Protein AF-0000000083568446 (afdb_homodimer)

Organism: NCBI:txid148449

Secondary structure (DSSP, 8-state):
--HHHHHHHHHHS-TTT-HHHHHHHHHHHHHHHHHHHHSSSS-HHHHHHHHHHHHHHHHHHHHHTT--HHHHHHHHHHHHHTTT--/--HHHHHHHHHHS-TTT-HHHHHHHHHHHHHHHHHHHHSSSS-HHHHHHHHHHHHHHHHHHHHHTT--HHHHHHHHHHHHHTTT--

Foldseek 3Di:
DDPVVLVVVCVPAPAPRDPVSLVVLLVVLVVVVVCVQPPPPDDVVVSVVVVVVVVVVLVVVCVVVVPDPVVSVVVVSVVSSVSSVD/DDPVVLVVVCVPADAPRDPVSLVVLLVVLVVVVVCVQPPPPDDVVVSVVVVVVVVVVLVVVCVVVVNDPVVSVVVVSVVSSVSSVD

Radius of gyration: 16.14 Å; Cα contacts (8 Å, |Δi|>4): 136; chains: 2; bounding box: 40×49×37 Å

Nearest PDB structures (foldseek):
  5n7i-assembly1_A  TM=2.933E-01  e=8.707E+00  Homo sapiens
  7azs-assembly1_L29A  TM=3.459E-01  e=9.720E+00  Thermus thermophilus HB8
  5n7i-assembly1_A  TM=3.023E-01  e=9.120E+00  Homo sapiens

Structure (mmCIF, N/CA/C/O backbone):
data_AF-0000000083568446-model_v1
#
loop_
_entity.id
_entity.type
_entity.pdbx_description
1 polymer 'Uncharacterized protein'
#
loop_
_atom_site.group_PDB
_atom_site.id
_atom_site.type_symbol
_atom_site.label_atom_id
_atom_site.label_alt_id
_atom_site.label_comp_id
_atom_site.label_asym_id
_atom_site.label_entity_id
_atom_site.label_seq_id
_atom_site.pdbx_PDB_ins_code
_atom_site.Cartn_x
_atom_site.Cartn_y
_atom_site.Cartn_z
_atom_site.occupancy
_atom_site.B_iso_or_equiv
_atom_site.auth_seq_id
_atom_site.auth_comp_id
_atom_site.auth_asym_id
_atom_site.auth_atom_id
_atom_site.pdbx_PDB_model_num
ATOM 1 N N . MET A 1 1 ? 19.844 -17.578 11.383 1 25.45 1 MET A N 1
ATOM 2 C CA . MET A 1 1 ? 19.781 -16.312 12.109 1 25.45 1 MET A CA 1
ATOM 3 C C . MET A 1 1 ? 18.438 -16.156 12.828 1 25.45 1 MET A C 1
ATOM 5 O O . MET A 1 1 ? 17.391 -16.484 12.266 1 25.45 1 MET A O 1
ATOM 9 N N . SER A 1 2 ? 18.344 -15.953 14.133 1 24.95 2 SER A N 1
ATOM 10 C CA . SER A 1 2 ? 17.188 -16.219 14.992 1 24.95 2 SER A CA 1
ATOM 11 C C . SER A 1 2 ? 16.109 -15.148 14.836 1 24.95 2 SER A C 1
ATOM 13 O O . SER A 1 2 ? 16.422 -14.008 14.492 1 24.95 2 SER A O 1
ATOM 15 N N . ALA A 1 3 ? 14.836 -15.555 14.695 1 33.09 3 ALA A N 1
ATOM 16 C CA . ALA A 1 3 ? 13.602 -14.773 14.664 1 33.09 3 ALA A CA 1
ATOM 17 C C . ALA A 1 3 ? 13.648 -13.641 15.688 1 33.09 3 ALA A C 1
ATOM 19 O O . ALA A 1 3 ? 12.922 -12.648 15.5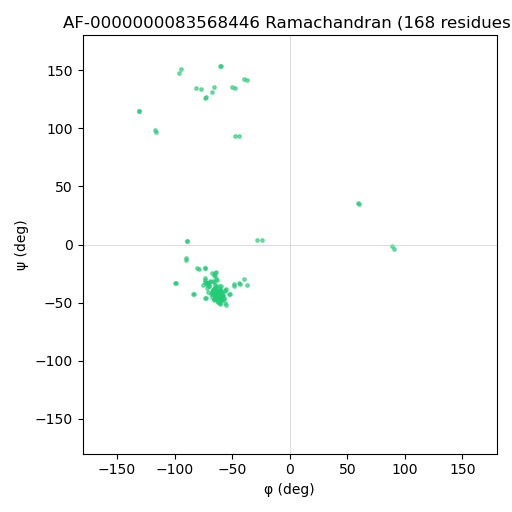55 1 33.09 3 ALA A O 1
ATOM 20 N N . ASP A 1 4 ? 14.344 -13.93 16.672 1 34.56 4 ASP A N 1
ATOM 21 C CA . ASP A 1 4 ? 14.422 -13.062 17.844 1 34.56 4 ASP A CA 1
ATOM 22 C C . ASP A 1 4 ? 15.062 -11.719 17.5 1 34.56 4 ASP A C 1
ATOM 24 O O . ASP A 1 4 ? 14.688 -10.688 18.047 1 34.56 4 ASP A O 1
ATOM 28 N N . ARG A 1 5 ? 16.203 -11.953 16.766 1 37.69 5 ARG A N 1
ATOM 29 C CA . ARG A 1 5 ? 16.984 -10.742 16.516 1 37.69 5 ARG A CA 1
ATOM 30 C C . ARG A 1 5 ? 16.219 -9.781 15.617 1 37.69 5 ARG A C 1
ATOM 32 O O . ARG A 1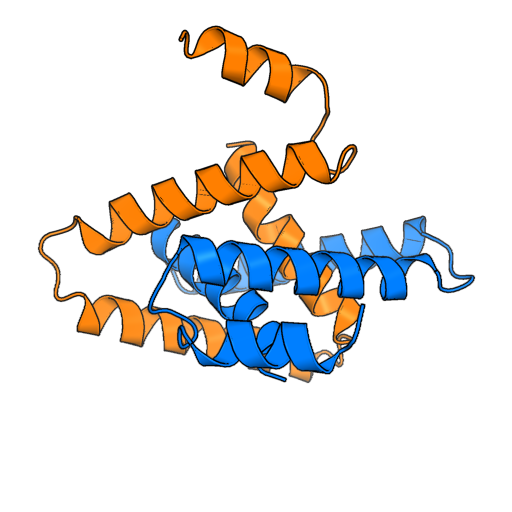 5 ? 16.453 -8.57 15.656 1 37.69 5 ARG A O 1
ATOM 39 N N . TYR A 1 6 ? 15.406 -10.336 14.703 1 34.88 6 TYR A N 1
ATOM 40 C CA . TYR A 1 6 ? 14.594 -9.492 13.836 1 34.88 6 TYR A CA 1
ATOM 41 C C . TYR A 1 6 ? 13.617 -8.656 14.648 1 34.88 6 TYR A C 1
ATOM 43 O O . TYR A 1 6 ? 13.297 -7.527 14.281 1 34.88 6 TYR A O 1
ATOM 51 N N . ALA A 1 7 ? 13.148 -9.312 15.727 1 37.91 7 ALA A N 1
ATOM 52 C CA . ALA A 1 7 ? 12.172 -8.633 16.578 1 37.91 7 ALA A CA 1
ATOM 53 C C . ALA A 1 7 ? 12.828 -7.5 17.359 1 37.91 7 ALA A C 1
ATOM 55 O O . ALA A 1 7 ? 12.203 -6.473 17.609 1 37.91 7 ALA A O 1
ATOM 56 N N . SER A 1 8 ? 13.953 -7.781 17.812 1 40.12 8 SER A N 1
ATOM 57 C CA . SER A 1 8 ? 14.586 -6.801 18.688 1 40.12 8 SER A CA 1
ATOM 58 C C . SER A 1 8 ? 14.914 -5.516 17.938 1 40.12 8 SER A C 1
ATOM 60 O O . SER A 1 8 ? 14.883 -4.426 18.516 1 40.12 8 SER A O 1
ATOM 62 N N . GLU A 1 9 ? 15.508 -5.648 16.797 1 41.69 9 GLU A N 1
ATOM 63 C CA . GLU A 1 9 ? 15.828 -4.449 16.031 1 41.69 9 GLU A CA 1
ATOM 64 C C . GLU A 1 9 ? 14.555 -3.754 15.531 1 41.69 9 GLU A C 1
ATOM 66 O O . GLU A 1 9 ? 14.562 -2.547 15.289 1 41.69 9 GLU A O 1
ATOM 71 N N . GLN A 1 10 ? 13.516 -4.5 15.406 1 45.56 10 GLN A N 1
ATOM 72 C CA . GLN A 1 10 ? 12.172 -3.963 15.195 1 45.56 10 GLN A CA 1
ATOM 73 C C . GLN A 1 10 ? 11.742 -3.076 16.359 1 45.56 10 GLN A C 1
ATOM 75 O O . GLN A 1 10 ? 10.953 -2.146 16.172 1 45.56 10 GLN A O 1
ATOM 80 N N . GLU A 1 11 ? 12.164 -3.594 17.578 1 48.59 11 GLU A N 1
ATOM 81 C CA . GLU A 1 11 ? 11.812 -2.918 18.828 1 48.59 11 GLU A CA 1
ATOM 82 C C . GLU A 1 11 ? 12.352 -1.492 18.859 1 48.59 11 GLU A C 1
ATOM 84 O O . GLU A 1 11 ? 11.781 -0.615 19.5 1 48.59 11 GLU A O 1
ATOM 89 N N . GLN A 1 12 ? 13.516 -1.385 18.281 1 56.88 12 GLN A N 1
ATOM 90 C CA . GLN A 1 12 ? 14.188 -0.146 18.656 1 56.88 12 GLN A CA 1
ATOM 91 C C . GLN A 1 12 ? 13.516 1.064 18.016 1 56.88 12 GLN A C 1
ATOM 93 O O . GLN A 1 12 ? 13.422 2.129 18.641 1 56.88 12 GLN A O 1
ATOM 98 N N . ASN A 1 13 ? 13.086 0.799 16.734 1 65.06 13 ASN A N 1
ATOM 99 C CA . ASN A 1 13 ? 12.461 1.999 16.203 1 65.06 13 ASN A CA 1
ATOM 100 C C . ASN A 1 13 ? 10.984 1.77 15.891 1 65.06 13 ASN A C 1
ATOM 102 O O . ASN A 1 13 ? 10.641 0.912 15.078 1 65.06 13 ASN A O 1
ATOM 106 N N . PRO A 1 14 ? 10.211 2.207 16.828 1 66.56 14 PRO A N 1
ATOM 107 C CA . PRO A 1 14 ? 8.773 2.066 16.562 1 66.56 14 PRO A CA 1
ATOM 108 C C . PRO A 1 14 ? 8.398 2.373 15.117 1 66.56 14 PRO A C 1
ATOM 110 O O . PRO A 1 14 ? 9.102 3.135 14.445 1 66.56 14 PRO A O 1
ATOM 113 N N . ILE A 1 15 ? 7.484 1.637 14.617 1 70.5 15 ILE A N 1
ATOM 114 C CA . ILE A 1 15 ? 6.969 1.863 13.266 1 70.5 15 ILE A CA 1
ATOM 115 C C . ILE A 1 15 ? 6.598 3.334 13.102 1 70.5 15 ILE A C 1
ATOM 117 O O . ILE A 1 15 ? 6.004 3.939 13.992 1 70.5 15 ILE A O 1
ATOM 121 N N . GLY A 1 16 ? 6.965 3.943 12.008 1 66.88 16 GLY A N 1
ATOM 122 C CA . GLY A 1 16 ? 6.598 5.312 11.68 1 66.88 16 GLY A CA 1
ATOM 123 C C . GLY A 1 16 ? 7.594 6.336 12.18 1 66.88 16 GLY A C 1
ATOM 124 O O . GLY A 1 16 ? 7.434 7.535 11.945 1 66.88 16 GLY A O 1
ATOM 125 N N . THR A 1 17 ? 8.625 5.914 12.906 1 72.5 17 THR A N 1
ATOM 126 C CA . THR A 1 17 ? 9.547 6.863 13.508 1 72.5 17 THR A CA 1
ATOM 127 C C . THR A 1 17 ? 10.805 7.008 12.664 1 72.5 17 THR A C 1
ATOM 129 O O . THR A 1 17 ? 11.422 8.078 12.625 1 72.5 17 THR A O 1
ATOM 132 N N . ASP A 1 18 ? 11.211 5.949 12.031 1 77.75 18 ASP A N 1
ATOM 133 C CA . ASP A 1 18 ? 12.422 5.891 11.219 1 77.75 18 ASP A CA 1
ATOM 134 C C . ASP A 1 18 ? 12.133 5.277 9.852 1 77.75 18 ASP A C 1
ATOM 136 O O . ASP A 1 18 ? 11.797 4.094 9.75 1 77.75 18 ASP A O 1
ATOM 140 N N . PHE A 1 19 ? 12.289 6.082 8.859 1 78.44 19 PHE A N 1
ATOM 141 C CA . PHE A 1 19 ? 11.938 5.668 7.512 1 78.44 19 PHE A CA 1
ATOM 142 C C . PHE A 1 19 ? 12.766 4.465 7.078 1 78.44 19 PHE A C 1
ATOM 144 O O . PHE A 1 19 ? 12.242 3.523 6.484 1 78.44 19 PHE A O 1
ATOM 151 N N . GLU A 1 20 ? 14.141 4.547 7.359 1 80 20 GLU A N 1
ATOM 152 C CA . GLU A 1 20 ? 15.016 3.463 6.938 1 80 20 GLU A CA 1
ATOM 153 C C . GLU A 1 20 ? 14.633 2.146 7.605 1 80 20 GLU A C 1
ATOM 155 O O . GLU A 1 20 ? 14.633 1.095 6.965 1 80 20 GLU A O 1
ATOM 160 N N . SER A 1 21 ? 14.297 2.229 8.844 1 83.75 21 SER A N 1
ATOM 161 C CA . SER A 1 21 ? 13.859 1.038 9.562 1 83.75 21 SER A CA 1
ATOM 162 C C . SER A 1 21 ? 12.516 0.539 9.039 1 83.75 21 SER A C 1
ATOM 164 O O . SER A 1 21 ? 12.305 -0.668 8.906 1 83.75 21 SER A O 1
ATOM 166 N N . ASP A 1 22 ? 11.633 1.43 8.789 1 84.56 22 ASP A N 1
ATOM 167 C CA . ASP A 1 22 ? 10.312 1.081 8.266 1 84.56 22 ASP A CA 1
ATOM 168 C C . ASP A 1 22 ? 10.422 0.45 6.879 1 84.56 22 ASP A C 1
ATOM 170 O O . ASP A 1 22 ? 9.672 -0.472 6.551 1 84.56 22 ASP A O 1
ATOM 174 N N . LEU A 1 23 ? 11.352 0.935 6.141 1 83.5 23 LEU A N 1
ATOM 175 C CA . LEU A 1 23 ? 11.586 0.363 4.816 1 83.5 23 LEU A CA 1
ATOM 176 C C . LEU A 1 23 ? 12 -1.102 4.926 1 83.5 23 LEU A C 1
ATOM 178 O O . LEU A 1 23 ? 11.484 -1.951 4.195 1 83.5 23 LEU A O 1
ATOM 182 N N . LYS A 1 24 ? 12.898 -1.346 5.777 1 84.88 24 LYS A N 1
ATOM 183 C CA . LYS A 1 24 ? 13.344 -2.721 5.98 1 84.88 24 LYS A CA 1
ATOM 184 C C . LYS A 1 24 ? 12.18 -3.619 6.398 1 84.88 24 LYS A C 1
ATOM 186 O O . LYS A 1 24 ? 12.047 -4.738 5.906 1 84.88 24 LYS A O 1
ATOM 191 N N . ARG A 1 25 ? 11.398 -3.111 7.305 1 86.81 25 ARG A N 1
ATOM 192 C CA . ARG A 1 25 ? 10.234 -3.863 7.762 1 86.81 25 ARG A CA 1
ATOM 193 C C . ARG A 1 25 ? 9.289 -4.164 6.605 1 86.81 25 ARG A C 1
ATOM 195 O O . ARG A 1 25 ? 8.836 -5.297 6.445 1 86.81 25 ARG A O 1
ATOM 202 N N . THR A 1 26 ? 9.062 -3.129 5.836 1 87.56 26 THR A N 1
ATOM 203 C CA . THR A 1 26 ? 8.141 -3.273 4.715 1 87.56 26 THR A CA 1
ATOM 204 C C . THR A 1 26 ? 8.672 -4.285 3.705 1 87.56 26 THR A C 1
ATOM 206 O O . THR A 1 26 ? 7.914 -5.117 3.195 1 87.56 26 THR A O 1
ATOM 209 N N . VAL A 1 27 ? 9.93 -4.289 3.441 1 84.12 27 VAL A N 1
ATOM 210 C CA . VAL A 1 27 ? 10.539 -5.223 2.504 1 84.12 27 VAL A CA 1
ATOM 211 C C . VAL A 1 27 ? 10.344 -6.656 2.994 1 84.12 27 VAL A C 1
ATOM 213 O O . VAL A 1 27 ? 10.031 -7.551 2.205 1 84.12 27 VAL 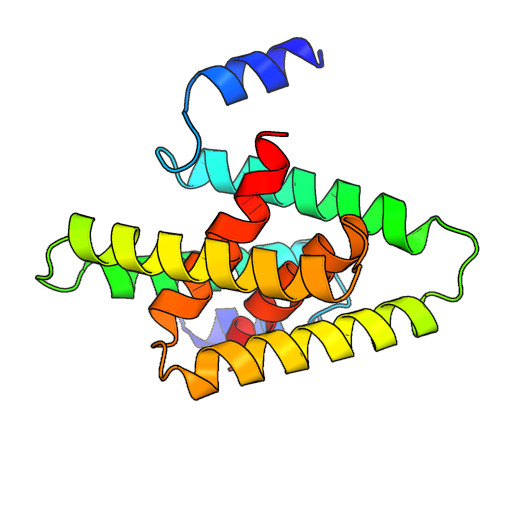A O 1
ATOM 216 N N . ASN A 1 28 ? 10.508 -6.855 4.234 1 87 28 ASN A N 1
ATOM 217 C CA . ASN A 1 28 ? 10.328 -8.188 4.801 1 87 28 ASN A CA 1
ATOM 218 C C . ASN A 1 28 ? 8.883 -8.664 4.688 1 87 28 ASN A C 1
ATOM 220 O O . ASN A 1 28 ? 8.633 -9.828 4.375 1 87 28 ASN A O 1
ATOM 224 N N . VAL A 1 29 ? 8.047 -7.738 5 1 87.5 29 VAL A N 1
ATOM 225 C CA . VAL A 1 29 ? 6.621 -8.047 4.91 1 87.5 29 VAL A CA 1
ATOM 226 C C . VAL A 1 29 ? 6.262 -8.445 3.482 1 87.5 29 VAL A C 1
ATOM 228 O O . VAL A 1 29 ? 5.621 -9.477 3.26 1 87.5 29 VAL A O 1
ATOM 231 N N . VAL A 1 30 ? 6.707 -7.664 2.523 1 87.69 30 VAL A N 1
ATOM 232 C CA . VAL A 1 30 ? 6.375 -7.895 1.121 1 87.69 30 VAL A CA 1
ATOM 233 C C . VAL A 1 30 ? 7.008 -9.203 0.648 1 87.69 30 VAL A C 1
ATOM 235 O O . VAL A 1 30 ? 6.359 -10.008 -0.023 1 87.69 30 VAL A O 1
ATOM 238 N N . ARG A 1 31 ? 8.188 -9.445 1.007 1 84 31 ARG A N 1
ATOM 239 C CA . ARG A 1 31 ? 8.867 -10.68 0.63 1 84 31 ARG A CA 1
ATOM 240 C C . ARG A 1 31 ? 8.141 -11.898 1.19 1 84 31 ARG A C 1
ATOM 242 O O . ARG A 1 31 ? 7.934 -12.891 0.482 1 84 31 ARG A O 1
ATOM 249 N N . ALA A 1 32 ? 7.805 -11.828 2.441 1 83.19 32 ALA A N 1
ATOM 250 C CA . ALA A 1 32 ? 7.086 -12.93 3.078 1 83.19 32 ALA A CA 1
ATOM 251 C C . ALA A 1 32 ? 5.719 -13.141 2.43 1 83.19 32 ALA A C 1
ATOM 253 O O . ALA A 1 32 ? 5.316 -14.281 2.174 1 83.19 32 ALA A O 1
ATOM 254 N N . GLY A 1 33 ? 5.027 -12.047 2.238 1 82.75 33 GLY A N 1
ATOM 255 C CA . GLY A 1 33 ? 3.723 -12.117 1.595 1 82.75 33 GLY A CA 1
ATOM 256 C C . GLY A 1 33 ? 3.77 -12.766 0.225 1 82.75 33 GLY A C 1
ATOM 257 O O . GLY A 1 33 ? 2.986 -13.672 -0.065 1 82.75 33 GLY A O 1
ATOM 258 N N . PHE A 1 34 ? 4.73 -12.359 -0.633 1 79.06 34 PHE A N 1
ATOM 259 C CA . PHE A 1 34 ? 4.898 -12.922 -1.971 1 79.06 34 PHE A CA 1
ATOM 260 C C . PHE A 1 34 ? 5.32 -14.383 -1.901 1 79.06 34 PHE A C 1
ATOM 262 O O . PHE A 1 34 ? 4.863 -15.203 -2.697 1 79.06 34 PHE A O 1
ATOM 269 N N . GLY A 1 35 ? 6.227 -14.602 -1.109 1 78.75 35 GLY A N 1
ATOM 270 C CA . GLY A 1 35 ? 6.668 -15.977 -0.936 1 78.75 35 GLY A CA 1
ATOM 271 C C . GLY A 1 35 ? 5.531 -16.938 -0.633 1 78.75 35 GLY A C 1
ATOM 272 O O . GLY A 1 35 ? 5.48 -18.047 -1.178 1 78.75 35 GLY A O 1
ATOM 273 N N . ASN A 1 36 ? 4.66 -16.469 0.239 1 81.38 36 ASN A N 1
ATOM 274 C CA . ASN A 1 36 ? 3.521 -17.281 0.633 1 81.38 36 ASN A CA 1
ATOM 275 C C . ASN A 1 36 ? 2.471 -17.359 -0.473 1 81.38 36 ASN A C 1
ATOM 277 O O . ASN A 1 36 ? 1.736 -18.344 -0.576 1 81.38 36 ASN A O 1
ATOM 281 N N . LEU A 1 37 ? 2.367 -16.281 -1.252 1 77.5 37 LEU A N 1
ATOM 282 C CA . LEU A 1 37 ? 1.353 -16.172 -2.295 1 77.5 37 LEU A CA 1
ATOM 283 C C . LEU A 1 37 ? 1.685 -17.078 -3.475 1 77.5 37 LEU A C 1
ATOM 285 O O . LEU A 1 37 ? 0.792 -17.703 -4.051 1 77.5 37 LEU A O 1
ATOM 289 N N . VAL A 1 38 ? 2.9 -17.094 -3.951 1 69.12 38 VAL A N 1
ATOM 290 C CA . VAL A 1 38 ? 3.32 -17.828 -5.137 1 69.12 38 VAL A CA 1
ATOM 291 C C . VAL A 1 38 ? 3.615 -19.281 -4.766 1 69.12 38 VAL A C 1
ATOM 293 O O . VAL A 1 38 ? 3.508 -20.188 -5.605 1 69.12 38 VAL A O 1
ATOM 296 N N . ASP A 1 39 ? 4.27 -19.438 -3.672 1 62.44 39 ASP A N 1
ATOM 297 C CA . ASP A 1 39 ? 4.582 -20.828 -3.365 1 62.44 39 ASP A CA 1
ATOM 298 C C . ASP A 1 39 ? 3.34 -21.719 -3.498 1 62.44 39 ASP A C 1
ATOM 300 O O . ASP A 1 39 ? 3.451 -22.922 -3.688 1 62.44 39 ASP A O 1
ATOM 304 N N . GLU A 1 40 ? 2.336 -21.094 -3.164 1 53.97 40 GLU A N 1
ATOM 305 C CA . GLU A 1 40 ? 1.295 -22.109 -3.203 1 53.97 40 GLU A CA 1
ATOM 306 C C . GLU A 1 40 ? 1.035 -22.578 -4.633 1 53.97 40 GLU A C 1
ATOM 308 O O . GLU A 1 40 ? 1.231 -21.828 -5.586 1 53.97 40 GLU A O 1
ATOM 313 N N . ASP A 1 41 ? 0.989 -23.938 -4.914 1 51.31 41 ASP A N 1
ATOM 314 C CA . ASP A 1 41 ? 0.644 -24.766 -6.062 1 51.31 41 ASP A CA 1
ATOM 315 C C . ASP A 1 41 ? -0.305 -24.031 -7.008 1 51.31 41 ASP A C 1
ATOM 317 O O . ASP A 1 41 ? -0.813 -24.625 -7.965 1 51.31 41 ASP A O 1
ATOM 321 N N . GLY A 1 42 ? -0.512 -22.844 -6.613 1 56.81 42 GLY A N 1
ATOM 322 C CA . GLY A 1 42 ? -1.607 -22.328 -7.418 1 56.81 42 GLY A CA 1
ATOM 323 C C . GLY A 1 42 ? -1.14 -21.547 -8.633 1 56.81 42 GLY A C 1
ATOM 324 O O . GLY A 1 42 ? 0.058 -21.312 -8.797 1 56.81 42 GLY A O 1
ATOM 325 N N . ASP A 1 43 ? -1.789 -21.484 -9.664 1 69.69 43 ASP A N 1
ATOM 326 C CA . ASP A 1 43 ? -1.64 -20.766 -10.914 1 69.69 43 ASP A CA 1
ATOM 327 C C . ASP A 1 43 ? -1.329 -19.281 -10.664 1 69.69 43 ASP A C 1
ATOM 329 O O . ASP A 1 43 ? -2.217 -18.516 -10.297 1 69.69 43 ASP A O 1
ATOM 333 N N . GLN A 1 44 ? 0.03 -18.938 -10.648 1 73 44 GLN A N 1
ATOM 334 C CA . GLN A 1 44 ? 0.535 -17.578 -10.438 1 73 44 GLN A CA 1
ATOM 335 C C . GLN A 1 44 ? -0.268 -16.562 -11.242 1 73 44 GLN A C 1
ATOM 337 O O . GLN A 1 44 ? -0.514 -15.445 -10.773 1 73 44 GLN A O 1
ATOM 342 N N . SER A 1 45 ? -0.66 -17.031 -12.305 1 81.19 45 SER A N 1
ATOM 343 C CA . SER A 1 45 ? -1.4 -16.125 -13.172 1 81.19 45 SER A CA 1
ATOM 344 C C . SER A 1 45 ? -2.73 -15.727 -12.539 1 81.19 45 SER A C 1
ATOM 346 O O . SER A 1 45 ? -3.137 -14.562 -12.617 1 81.19 45 SER A O 1
ATOM 348 N N . GLU A 1 46 ? -3.305 -16.703 -11.906 1 83.56 46 GLU A N 1
ATOM 349 C CA . GLU A 1 46 ? -4.59 -16.422 -11.273 1 83.56 46 GLU A CA 1
ATOM 350 C C . GLU A 1 46 ? -4.43 -15.5 -10.07 1 83.56 46 GLU A C 1
ATOM 352 O O . GLU A 1 46 ? -5.258 -14.617 -9.844 1 83.56 46 GLU A O 1
ATOM 357 N N . VAL A 1 47 ? -3.383 -15.688 -9.398 1 80.25 47 VAL A N 1
ATOM 358 C CA . VAL A 1 47 ? -3.105 -14.883 -8.219 1 80.25 47 VAL A CA 1
ATOM 359 C C . VAL A 1 47 ? -2.873 -13.43 -8.633 1 80.25 47 VAL A C 1
ATOM 361 O O . VAL A 1 47 ? -3.424 -12.508 -8.016 1 80.25 47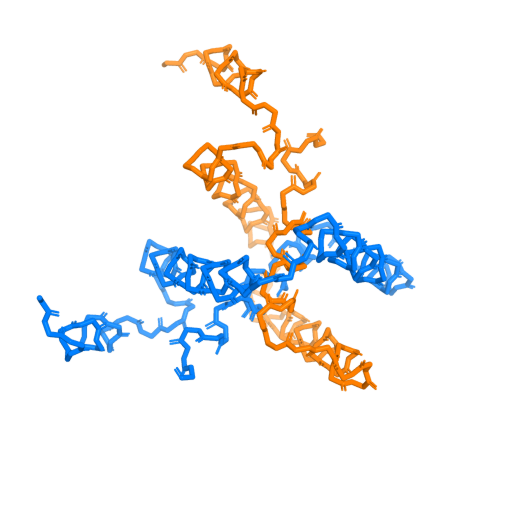 VAL A O 1
ATOM 364 N N . PHE A 1 48 ? -2.137 -13.203 -9.719 1 83.19 48 PHE A N 1
ATOM 365 C CA . PHE A 1 48 ? -1.809 -11.852 -10.156 1 83.19 48 PHE A CA 1
ATOM 366 C C . PHE A 1 48 ? -3.041 -11.148 -10.711 1 83.19 48 PHE A C 1
ATOM 368 O O . PHE A 1 48 ? -3.188 -9.938 -10.562 1 83.19 48 PHE A O 1
ATOM 375 N N . GLU A 1 49 ? -3.881 -12 -11.336 1 88.69 49 GLU A N 1
ATOM 376 C CA . GLU A 1 49 ? -5.137 -11.43 -11.812 1 88.69 49 GLU A CA 1
ATOM 377 C C . GLU A 1 49 ? -5.984 -10.914 -10.656 1 88.69 49 GLU A C 1
ATOM 379 O O . GLU A 1 49 ? -6.516 -9.797 -10.711 1 88.69 49 GLU A O 1
ATOM 384 N N . ARG A 1 50 ? -6.031 -11.68 -9.586 1 87.69 50 ARG A N 1
ATOM 385 C CA . ARG A 1 50 ? -6.777 -11.258 -8.398 1 87.69 50 ARG A CA 1
ATOM 386 C C . ARG A 1 50 ? -6.145 -10.031 -7.762 1 87.69 50 ARG A C 1
ATOM 388 O O . ARG A 1 50 ? -6.844 -9.086 -7.391 1 87.69 50 ARG A O 1
ATOM 395 N N . VAL A 1 51 ? -4.887 -10.078 -7.695 1 89.56 51 VAL A N 1
ATOM 396 C CA . VAL A 1 51 ? -4.164 -8.961 -7.098 1 89.56 51 VAL A CA 1
ATOM 397 C C . VAL A 1 51 ? -4.434 -7.684 -7.898 1 89.56 51 VAL A C 1
ATOM 399 O O . VAL A 1 51 ? -4.684 -6.621 -7.324 1 89.56 51 VAL A O 1
ATOM 402 N N . ASN A 1 52 ? -4.391 -7.781 -9.195 1 91.44 52 ASN A N 1
ATOM 403 C CA . ASN A 1 52 ? -4.656 -6.625 -10.047 1 91.44 52 ASN A CA 1
ATOM 404 C C . ASN A 1 52 ? -6.066 -6.082 -9.828 1 91.44 52 ASN A C 1
ATOM 406 O O . ASN A 1 52 ? -6.281 -4.867 -9.891 1 91.44 52 ASN A O 1
ATOM 410 N N . GLU A 1 53 ? -6.953 -6.98 -9.641 1 93.06 53 GLU A N 1
ATOM 411 C CA . GLU A 1 53 ? -8.32 -6.566 -9.352 1 93.06 53 GLU A CA 1
ATOM 412 C C . GLU A 1 53 ? -8.391 -5.766 -8.055 1 93.06 53 GLU A C 1
ATOM 414 O O . GLU A 1 53 ? -9.047 -4.719 -8 1 93.06 53 GLU A O 1
ATOM 419 N N . HIS A 1 54 ? -7.711 -6.238 -7.066 1 91.94 54 HIS A N 1
ATOM 420 C CA . HIS A 1 54 ? -7.695 -5.539 -5.789 1 91.94 54 HIS A CA 1
ATOM 421 C C . HIS A 1 54 ? -7.027 -4.176 -5.91 1 91.94 54 HIS A C 1
ATOM 423 O O . HIS A 1 54 ? -7.453 -3.211 -5.27 1 91.94 54 HIS A O 1
ATOM 429 N N . VAL A 1 55 ? -6.008 -4.105 -6.703 1 92.38 55 VAL A N 1
ATOM 430 C CA . VAL A 1 55 ? -5.34 -2.828 -6.934 1 92.38 55 VAL A CA 1
ATOM 431 C C . VAL A 1 55 ? -6.328 -1.827 -7.523 1 92.38 55 VAL A C 1
ATOM 433 O O . VAL A 1 55 ? -6.379 -0.669 -7.102 1 92.38 55 VAL A O 1
ATOM 436 N N . SER A 1 56 ? -7.047 -2.268 -8.516 1 93.62 56 SER A N 1
ATOM 437 C CA . SER A 1 56 ? -8.039 -1.415 -9.164 1 93.62 56 SER A CA 1
ATOM 438 C C . SER A 1 56 ? -9.102 -0.955 -8.172 1 93.62 56 SER A C 1
ATOM 440 O O . SER A 1 56 ? -9.516 0.206 -8.188 1 93.62 56 SER A O 1
ATOM 442 N N . GLU A 1 57 ? -9.508 -1.836 -7.328 1 91.19 57 GLU A N 1
ATOM 443 C CA . GLU A 1 57 ? -10.523 -1.526 -6.328 1 91.19 57 GLU A CA 1
ATOM 444 C C . GLU A 1 57 ? -10.023 -0.489 -5.328 1 91.19 57 GLU A C 1
ATOM 446 O O . GLU A 1 57 ? -10.742 0.45 -4.984 1 91.19 57 GLU A O 1
ATOM 451 N N . ILE A 1 58 ? -8.82 -0.655 -4.852 1 91.69 58 ILE A N 1
ATOM 452 C CA . ILE A 1 58 ? -8.219 0.316 -3.945 1 91.69 58 ILE A CA 1
ATOM 453 C C . ILE A 1 58 ? -8.141 1.679 -4.629 1 91.69 58 ILE A C 1
ATOM 455 O O . ILE A 1 58 ? -8.461 2.705 -4.027 1 91.69 58 ILE A O 1
ATOM 459 N N . ASN A 1 59 ? -7.684 1.665 -5.855 1 92.75 59 ASN A N 1
ATOM 460 C CA . ASN A 1 59 ? -7.59 2.896 -6.633 1 92.75 59 ASN A CA 1
ATOM 461 C C . ASN A 1 59 ? -8.938 3.604 -6.723 1 92.75 59 ASN A C 1
ATOM 463 O O . ASN A 1 59 ? -9.031 4.809 -6.48 1 92.75 59 ASN A O 1
ATOM 467 N N . ASP A 1 60 ? -9.922 2.828 -7.109 1 93.25 60 ASP A N 1
ATOM 468 C CA . ASP A 1 60 ? -11.258 3.391 -7.258 1 93.25 60 ASP A CA 1
ATOM 469 C C . ASP A 1 60 ? -11.766 3.963 -5.938 1 93.25 60 ASP A C 1
ATOM 471 O O . ASP A 1 60 ? -12.352 5.051 -5.906 1 93.25 60 ASP A O 1
ATOM 475 N N . PHE A 1 61 ? -11.523 3.229 -4.969 1 91.12 61 PHE A N 1
ATOM 476 C CA . PHE A 1 61 ? -11.969 3.648 -3.648 1 91.12 61 PHE A CA 1
ATOM 477 C C . PHE A 1 61 ? -11.336 4.977 -3.254 1 91.12 61 PHE A C 1
ATOM 479 O O . PHE A 1 61 ? -12.031 5.918 -2.873 1 91.12 61 PHE A O 1
ATOM 486 N N . LEU A 1 62 ? -10.062 5.164 -3.322 1 91.69 62 LEU A N 1
ATOM 487 C CA . LEU A 1 62 ? -9.344 6.359 -2.893 1 91.69 62 LEU A CA 1
ATOM 488 C C . LEU A 1 62 ? -9.609 7.523 -3.84 1 91.69 62 LEU A C 1
ATOM 490 O O . LEU A 1 62 ? -9.68 8.68 -3.408 1 91.69 62 LEU A O 1
ATOM 494 N N . ASP A 1 63 ? -9.781 7.203 -5.125 1 90.06 63 ASP A N 1
ATOM 495 C CA . ASP A 1 63 ? -10.117 8.234 -6.102 1 90.06 63 ASP A CA 1
ATOM 496 C C . ASP A 1 63 ? -11.516 8.805 -5.836 1 90.06 63 ASP A C 1
ATOM 498 O O . ASP A 1 63 ? -11.734 10.008 -5.965 1 90.06 63 ASP A O 1
ATOM 502 N N . ASP A 1 64 ? -12.391 7.93 -5.488 1 90.56 64 ASP A N 1
ATOM 503 C CA . ASP A 1 64 ? -13.766 8.359 -5.215 1 90.56 64 ASP A CA 1
ATOM 504 C C . ASP A 1 64 ? -13.82 9.297 -4.012 1 90.56 64 ASP A C 1
ATOM 506 O O . ASP A 1 64 ? -14.672 10.188 -3.949 1 90.56 64 ASP A O 1
ATOM 510 N N . GLU A 1 65 ? -12.898 9.102 -3.1 1 90 65 GLU A N 1
ATOM 511 C CA . GLU A 1 65 ? -12.844 9.945 -1.906 1 90 65 GLU A CA 1
ATOM 512 C C . GLU A 1 65 ? -11.984 11.18 -2.143 1 90 65 GLU A C 1
ATOM 514 O O . GLU A 1 65 ? -11.727 11.953 -1.216 1 90 65 GLU A O 1
ATOM 519 N N . ASP A 1 66 ? -11.469 11.383 -3.32 1 92.19 66 ASP A N 1
ATOM 520 C CA . ASP A 1 66 ? -10.672 12.539 -3.721 1 92.19 66 ASP A CA 1
ATOM 521 C C . ASP A 1 66 ? -9.406 12.656 -2.869 1 92.19 66 ASP A C 1
ATOM 523 O O . ASP A 1 66 ? -9.023 13.758 -2.469 1 92.19 66 ASP A O 1
ATOM 527 N N . VAL A 1 67 ? -8.898 11.5 -2.529 1 91.19 67 VAL A N 1
ATOM 528 C CA . VAL A 1 67 ? -7.664 11.5 -1.749 1 91.19 67 VAL A CA 1
ATOM 529 C C . VAL A 1 67 ? -6.492 11.898 -2.637 1 91.19 67 VAL A C 1
ATOM 531 O O . VAL A 1 67 ? -6.277 11.305 -3.697 1 91.19 67 VAL A O 1
ATOM 534 N N . PRO A 1 68 ? -5.719 12.898 -2.223 1 91.19 68 PRO A N 1
ATOM 535 C CA . PRO A 1 68 ? -4.555 13.297 -3.016 1 91.19 68 PRO A CA 1
ATOM 536 C C . PRO A 1 68 ? -3.537 12.172 -3.176 1 91.19 68 PRO A C 1
ATOM 538 O O . PRO A 1 68 ? -3.432 11.305 -2.307 1 91.19 68 PRO A O 1
ATOM 541 N N . ALA A 1 69 ? -2.756 12.18 -4.242 1 90.62 69 ALA A N 1
ATOM 542 C CA . ALA A 1 69 ? -1.801 11.125 -4.59 1 90.62 69 ALA A CA 1
ATOM 543 C C . ALA A 1 69 ? -0.807 10.891 -3.453 1 90.62 69 ALA A C 1
ATOM 545 O O . ALA A 1 69 ? -0.486 9.75 -3.127 1 90.62 69 ALA A O 1
ATOM 546 N N . GLU A 1 70 ? -0.391 11.977 -2.828 1 89.69 70 GLU A N 1
ATOM 547 C CA . GLU A 1 70 ? 0.598 11.875 -1.759 1 89.69 70 GLU A CA 1
ATOM 548 C C . GLU A 1 70 ? 0.028 11.141 -0.548 1 89.69 70 GLU A C 1
ATOM 550 O O . GLU A 1 70 ? 0.728 10.359 0.094 1 89.69 70 GLU A O 1
ATOM 555 N N . GLU A 1 71 ? -1.186 11.422 -0.275 1 91.69 71 GLU A N 1
ATOM 556 C CA . GLU A 1 71 ? -1.832 10.742 0.847 1 91.69 71 GLU A CA 1
ATOM 557 C C . GLU A 1 71 ? -2.133 9.281 0.514 1 91.69 71 GLU A C 1
ATOM 559 O O . GLU A 1 71 ? -2.107 8.422 1.396 1 91.69 71 GLU A O 1
ATOM 564 N N . GLN A 1 72 ? -2.434 8.992 -0.756 1 93.19 72 GLN A N 1
ATOM 565 C CA . GLN A 1 72 ? -2.629 7.613 -1.196 1 93.19 72 GLN A CA 1
ATOM 566 C C . GLN A 1 72 ? -1.359 6.789 -1 1 93.19 72 GLN A C 1
ATOM 568 O O . GLN A 1 72 ? -1.414 5.664 -0.493 1 93.19 72 GLN A O 1
ATOM 573 N N . ILE A 1 73 ? -0.26 7.395 -1.375 1 91.88 73 ILE A N 1
ATOM 574 C CA . ILE A 1 73 ? 1.037 6.738 -1.25 1 91.88 73 ILE A CA 1
ATOM 575 C C . ILE A 1 73 ? 1.332 6.457 0.221 1 91.88 73 ILE A C 1
ATOM 577 O O . ILE A 1 73 ? 1.731 5.344 0.579 1 91.88 73 ILE A O 1
ATOM 581 N N . ALA A 1 74 ? 1.06 7.445 1.021 1 89.88 74 ALA A N 1
ATOM 582 C CA . ALA A 1 74 ? 1.313 7.293 2.451 1 89.88 74 ALA A CA 1
ATOM 583 C C . ALA A 1 74 ? 0.411 6.223 3.059 1 89.88 74 ALA A C 1
ATOM 585 O O . ALA A 1 74 ? 0.869 5.387 3.842 1 89.88 74 ALA A O 1
ATOM 586 N N . ALA A 1 75 ? -0.824 6.23 2.729 1 93.19 75 ALA A N 1
ATOM 587 C CA . ALA A 1 75 ? -1.777 5.258 3.262 1 93.19 75 ALA A CA 1
ATOM 588 C C . ALA A 1 75 ? -1.372 3.834 2.896 1 93.19 75 ALA A C 1
ATOM 590 O O . ALA A 1 75 ? -1.361 2.945 3.752 1 93.19 75 ALA A O 1
ATOM 591 N N . ALA A 1 76 ? -1.039 3.6 1.634 1 94.12 76 ALA A N 1
ATOM 592 C CA . ALA A 1 76 ? -0.62 2.271 1.192 1 94.12 76 ALA A CA 1
ATOM 593 C C . ALA A 1 76 ? 0.645 1.824 1.921 1 94.12 76 ALA A C 1
ATOM 595 O O . ALA A 1 76 ? 0.765 0.661 2.311 1 94.12 76 ALA A O 1
ATOM 596 N N . TRP A 1 77 ? 1.537 2.768 2.094 1 92 77 TRP A N 1
ATOM 597 C CA . TRP A 1 77 ? 2.777 2.477 2.807 1 92 77 TRP A CA 1
ATOM 598 C C . TRP A 1 77 ? 2.492 2.059 4.246 1 92 77 TRP A C 1
ATOM 600 O O . TRP A 1 77 ? 2.994 1.032 4.711 1 92 77 TRP A O 1
ATOM 610 N N . PHE A 1 78 ? 1.722 2.77 4.945 1 90.31 78 PHE A N 1
ATOM 611 C CA . PHE A 1 78 ? 1.413 2.467 6.34 1 90.31 78 PHE A CA 1
ATOM 612 C C . PHE A 1 78 ? 0.554 1.213 6.441 1 90.31 78 PHE A C 1
ATOM 614 O O . PHE A 1 78 ? 0.649 0.469 7.422 1 90.31 78 PHE A O 1
ATOM 621 N N . PHE A 1 79 ? -0.268 1.006 5.445 1 93.12 79 PHE A N 1
ATOM 622 C CA . PHE A 1 79 ? -1.035 -0.233 5.387 1 93.12 79 PHE A CA 1
ATOM 623 C C . PHE A 1 79 ? -0.11 -1.443 5.379 1 93.12 79 PHE A C 1
ATOM 625 O O . PHE A 1 79 ? -0.34 -2.412 6.105 1 93.12 79 PHE A O 1
ATOM 632 N N . LEU A 1 80 ? 1.001 -1.401 4.59 1 92.94 80 LEU A N 1
ATOM 633 C CA . LEU A 1 80 ? 1.979 -2.482 4.527 1 92.94 80 LEU A CA 1
ATOM 634 C C . LEU A 1 80 ? 2.703 -2.635 5.863 1 92.94 80 LEU A C 1
ATOM 636 O O . LEU A 1 80 ? 2.932 -3.754 6.324 1 92.94 80 LEU A O 1
ATOM 640 N N . LEU A 1 81 ? 3.004 -1.534 6.445 1 90.31 81 LEU A N 1
ATOM 641 C CA . LEU A 1 81 ? 3.762 -1.528 7.691 1 90.31 81 LEU A CA 1
ATOM 642 C C . LEU A 1 81 ? 2.967 -2.186 8.812 1 90.31 81 LEU A C 1
ATOM 644 O O . LEU A 1 81 ? 3.547 -2.713 9.766 1 90.31 81 LEU A O 1
ATOM 648 N N . GLN A 1 82 ? 1.687 -2.211 8.711 1 87.56 82 GLN A N 1
ATOM 649 C CA . GLN A 1 82 ? 0.855 -2.795 9.758 1 87.56 82 GLN A CA 1
ATOM 650 C C . GLN A 1 82 ? 1.098 -4.297 9.883 1 87.56 82 GLN A C 1
ATOM 652 O O . GLN A 1 82 ? 0.896 -4.879 10.953 1 87.56 82 GLN A O 1
ATOM 657 N N . PHE A 1 83 ? 1.507 -4.867 8.797 1 87.44 83 PHE A N 1
ATOM 658 C CA . PHE A 1 83 ? 1.754 -6.305 8.812 1 87.44 83 PHE A CA 1
ATOM 659 C C . PHE A 1 83 ? 3.098 -6.617 9.453 1 87.44 83 PHE A C 1
ATOM 661 O O . PHE A 1 83 ? 3.389 -7.773 9.766 1 87.44 83 PHE A O 1
ATOM 668 N N . ALA A 1 84 ? 3.945 -5.621 9.461 1 82.38 84 ALA A N 1
ATOM 669 C CA . ALA A 1 84 ? 5.242 -5.82 10.109 1 82.38 84 ALA A CA 1
ATOM 670 C C . ALA A 1 84 ? 5.102 -5.844 11.625 1 82.38 84 ALA A C 1
ATOM 672 O O . ALA A 1 84 ? 6.008 -6.289 12.328 1 82.38 84 ALA A O 1
ATOM 673 N N . SER A 1 85 ? 4.02 -5.297 12.133 1 73.94 85 SER A N 1
ATOM 674 C CA . SER A 1 85 ? 3.773 -5.238 13.57 1 73.94 85 SER A CA 1
ATOM 675 C C . SER A 1 85 ? 3.006 -6.465 14.055 1 73.94 85 SER A C 1
ATOM 677 O O . SER A 1 85 ? 2.822 -6.652 15.258 1 73.94 85 SER A O 1
ATOM 679 N N . GLU A 1 86 ? 2.473 -7.203 13.125 1 58.72 86 GLU A N 1
AT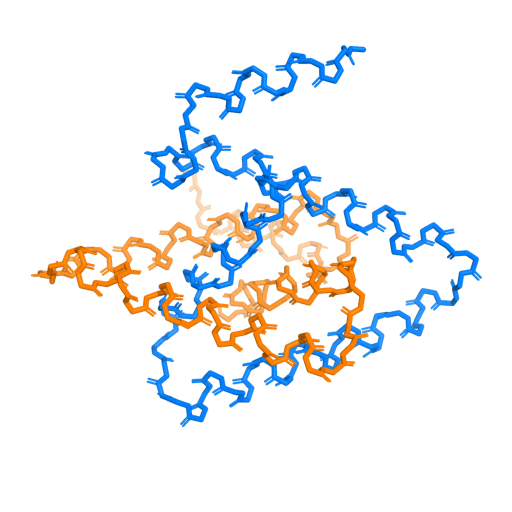OM 680 C CA . GLU A 1 86 ? 1.715 -8.391 13.523 1 58.72 86 GLU A CA 1
ATOM 681 C C . GLU A 1 86 ? 2.639 -9.57 13.789 1 58.72 86 GLU A C 1
ATOM 683 O O . GLU A 1 86 ? 3.729 -9.656 13.219 1 58.72 86 GLU A O 1
ATOM 688 N N . MET B 1 1 ? 25.422 12.164 -10.172 1 25.62 1 MET B N 1
ATOM 689 C CA . MET B 1 1 ? 25.062 10.93 -10.859 1 25.62 1 MET B CA 1
ATOM 690 C C . MET B 1 1 ? 23.719 11.086 -11.594 1 25.62 1 MET B C 1
ATOM 692 O O . MET B 1 1 ? 22.766 11.625 -11.031 1 25.62 1 MET B O 1
ATOM 696 N N . SER B 1 2 ? 23.562 10.945 -12.914 1 24.77 2 SER B N 1
ATOM 697 C CA . SER B 1 2 ? 22.625 11.586 -13.82 1 24.77 2 SER B CA 1
ATOM 698 C C . SER B 1 2 ? 21.266 10.898 -13.773 1 24.77 2 SER B C 1
ATOM 700 O O . SER B 1 2 ? 21.172 9.711 -13.445 1 24.77 2 SER B O 1
ATOM 702 N N . ALA B 1 3 ? 20.172 11.625 -13.711 1 35.41 3 ALA B N 1
ATOM 703 C CA . ALA B 1 3 ? 18.766 11.266 -13.828 1 35.41 3 ALA B CA 1
ATOM 704 C C . ALA B 1 3 ? 18.562 10.18 -14.875 1 35.41 3 ALA B C 1
ATOM 706 O O . ALA B 1 3 ? 17.578 9.43 -14.82 1 35.41 3 ALA B O 1
ATOM 707 N N . ASP B 1 4 ? 19.375 10.344 -15.82 1 33.75 4 ASP B N 1
ATOM 708 C CA . ASP B 1 4 ? 19.297 9.508 -17.016 1 33.75 4 ASP B CA 1
ATOM 709 C C . ASP B 1 4 ? 19.516 8.031 -16.656 1 33.75 4 ASP B C 1
ATOM 711 O O . ASP B 1 4 ? 18.906 7.148 -17.281 1 33.75 4 ASP B O 1
ATOM 715 N N . ARG B 1 5 ? 20.594 7.879 -15.805 1 37.03 5 ARG B N 1
ATOM 716 C CA . ARG B 1 5 ? 20.984 6.504 -15.492 1 37.03 5 ARG B CA 1
ATOM 717 C C . ARG B 1 5 ? 19.906 5.809 -14.672 1 37.03 5 ARG B C 1
ATOM 719 O O . ARG B 1 5 ? 19.75 4.586 -14.742 1 37.03 5 ARG B O 1
ATOM 726 N N . TYR B 1 6 ? 19.172 6.59 -13.844 1 34.53 6 TYR B N 1
ATOM 727 C CA . TYR B 1 6 ? 18.078 6.055 -13.055 1 34.53 6 TYR B CA 1
ATOM 728 C C . TYR B 1 6 ? 16.938 5.598 -13.953 1 34.53 6 TYR B C 1
ATOM 730 O O . TYR B 1 6 ? 16.234 4.625 -13.641 1 34.53 6 TYR B O 1
ATOM 738 N N . ALA B 1 7 ? 16.75 6.438 -14.969 1 37.81 7 ALA B N 1
ATOM 739 C CA . ALA B 1 7 ? 15.695 6.125 -15.938 1 37.81 7 ALA B CA 1
ATOM 740 C C . ALA B 1 7 ? 16.047 4.887 -16.75 1 37.81 7 ALA B C 1
ATOM 742 O O . ALA B 1 7 ? 15.18 4.102 -17.125 1 37.81 7 ALA B O 1
ATOM 743 N N . SER B 1 8 ? 17.25 4.836 -17.141 1 39.06 8 SER B N 1
ATOM 744 C CA . SER B 1 8 ? 17.672 3.74 -18 1 39.06 8 SER B CA 1
ATOM 745 C C . SER B 1 8 ? 17.578 2.398 -17.281 1 39.06 8 SER B C 1
ATOM 747 O O . SER B 1 8 ? 17.297 1.374 -17.922 1 39.06 8 SER B O 1
ATOM 749 N N . GLU B 1 9 ? 18.016 2.373 -16.031 1 41 9 GLU B N 1
ATOM 750 C CA . GLU B 1 9 ? 17.938 1.114 -15.297 1 41 9 GLU B CA 1
ATOM 751 C C . GLU B 1 9 ? 16.516 0.786 -14.898 1 41 9 GLU B C 1
ATOM 753 O O . GLU B 1 9 ? 16.172 -0.377 -14.656 1 41 9 GLU B O 1
ATOM 758 N N . GLN B 1 10 ? 15.711 1.791 -14.711 1 45.56 10 GLN B N 1
ATOM 759 C CA . GLN B 1 10 ? 14.273 1.623 -14.57 1 45.56 10 GLN B CA 1
ATOM 760 C C . GLN B 1 10 ? 13.672 0.954 -15.805 1 45.56 10 GLN B C 1
ATOM 762 O O . GLN B 1 10 ? 12.633 0.295 -15.719 1 45.56 10 GLN B O 1
ATOM 767 N N . GLU B 1 11 ? 14.219 1.423 -17.016 1 47.78 11 GLU B N 1
ATOM 768 C CA . GLU B 1 11 ? 13.797 0.896 -18.312 1 47.78 11 GLU B CA 1
ATOM 769 C C . GLU B 1 11 ? 13.953 -0.621 -18.359 1 47.78 11 GLU B C 1
ATOM 771 O O . GLU B 1 11 ? 13.219 -1.297 -19.094 1 47.78 11 GLU B O 1
ATOM 776 N N . GLN B 1 12 ? 15.047 -1.06 -17.734 1 56.41 12 GLN B N 1
ATOM 777 C CA . GLN B 1 12 ? 15.453 -2.404 -18.125 1 56.41 12 GLN B CA 1
ATOM 778 C C . GLN B 1 12 ? 14.531 -3.457 -17.5 1 56.41 12 GLN B C 1
ATOM 780 O O . GLN B 1 12 ? 14.258 -4.488 -18.125 1 56.41 12 GLN B O 1
ATOM 785 N N . ASN B 1 13 ? 14.102 -3.051 -16.203 1 65.25 13 ASN B N 1
ATOM 786 C CA . ASN B 1 13 ? 13.273 -4.141 -15.711 1 65.25 13 ASN B CA 1
ATOM 787 C C . ASN B 1 13 ? 11.828 -3.693 -15.508 1 65.25 13 ASN B C 1
ATOM 789 O O . ASN B 1 13 ? 11.562 -2.775 -14.727 1 65.25 13 ASN B O 1
ATOM 793 N N . PRO B 1 14 ? 11.047 -3.971 -16.5 1 68.12 14 PRO B N 1
ATOM 794 C CA . PRO B 1 14 ? 9.625 -3.631 -16.359 1 68.12 14 PRO B CA 1
ATOM 795 C C . PRO B 1 14 ? 9.102 -3.854 -14.938 1 68.12 14 PRO B C 1
ATOM 797 O O . PRO B 1 14 ? 9.633 -4.699 -14.211 1 68.12 14 PRO B O 1
ATOM 800 N N . ILE B 1 15 ? 8.258 -2.955 -14.5 1 71.12 15 ILE B N 1
ATOM 801 C CA . ILE B 1 15 ? 7.609 -3.082 -13.203 1 71.12 15 ILE B CA 1
ATOM 802 C C . ILE B 1 15 ? 7.051 -4.492 -13.039 1 71.12 15 ILE B C 1
ATOM 804 O O . ILE B 1 15 ? 6.465 -5.047 -13.977 1 71.12 15 ILE B O 1
ATOM 808 N N . GLY B 1 16 ? 7.242 -5.117 -11.922 1 68 16 GLY B N 1
ATOM 809 C CA . GLY B 1 16 ? 6.688 -6.422 -11.602 1 68 16 GLY B CA 1
ATOM 810 C C . GLY B 1 16 ? 7.574 -7.57 -12.039 1 68 16 GLY B C 1
ATOM 811 O O . GLY B 1 16 ? 7.25 -8.734 -11.797 1 68 16 GLY B O 1
ATOM 812 N N . THR B 1 17 ? 8.711 -7.273 -12.672 1 73.25 17 THR B N 1
ATOM 813 C CA . THR B 1 17 ? 9.539 -8.336 -13.219 1 73.25 17 THR B CA 1
ATOM 814 C C . THR B 1 17 ? 10.703 -8.656 -12.281 1 73.25 17 THR B C 1
ATOM 816 O O . THR B 1 17 ? 11.156 -9.797 -12.211 1 73.25 17 THR B O 1
ATOM 819 N N . ASP B 1 18 ? 11.195 -7.633 -11.602 1 78.44 18 ASP B N 1
ATOM 820 C CA . ASP B 1 18 ? 12.344 -7.734 -10.703 1 78.44 18 ASP B CA 1
ATOM 821 C C . ASP B 1 18 ? 12.039 -7.094 -9.352 1 78.44 18 ASP B C 1
ATOM 823 O O . ASP B 1 18 ? 11.836 -5.883 -9.266 1 78.44 18 ASP B O 1
ATOM 827 N N . PHE B 1 19 ? 12.023 -7.922 -8.359 1 78.69 19 PHE B N 1
ATOM 828 C CA . PHE B 1 19 ? 11.625 -7.469 -7.027 1 78.69 19 PHE B CA 1
ATOM 829 C C . PHE B 1 19 ? 12.562 -6.375 -6.527 1 78.69 19 PHE B C 1
ATOM 831 O O . PHE B 1 19 ? 12.109 -5.375 -5.965 1 78.69 19 PHE B O 1
ATOM 838 N N . GLU B 1 20 ? 13.93 -6.625 -6.711 1 80 20 GLU B N 1
ATOM 839 C CA . GLU B 1 20 ? 14.891 -5.652 -6.215 1 80 20 GLU B CA 1
ATOM 840 C C . GLU B 1 20 ? 14.719 -4.301 -6.902 1 80 20 GLU B C 1
ATOM 842 O O . GLU B 1 20 ? 14.805 -3.254 -6.258 1 80 20 GLU B O 1
ATOM 847 N N . SER B 1 21 ? 14.484 -4.352 -8.18 1 83.62 21 SER B N 1
ATOM 848 C CA . SER B 1 21 ? 14.25 -3.117 -8.914 1 83.62 21 SER B CA 1
ATOM 849 C C . SER B 1 21 ? 12.938 -2.461 -8.492 1 83.62 21 SER B C 1
ATOM 851 O O . SER B 1 21 ? 12.859 -1.238 -8.359 1 83.62 21 SER B O 1
ATOM 853 N N . ASP B 1 22 ? 11.938 -3.246 -8.297 1 84.81 22 ASP B N 1
ATOM 854 C CA . ASP B 1 22 ? 10.633 -2.744 -7.875 1 84.81 22 ASP B CA 1
ATOM 855 C C . ASP B 1 22 ? 10.711 -2.129 -6.48 1 84.81 22 ASP B C 1
ATOM 857 O O . ASP B 1 22 ? 10.047 -1.125 -6.199 1 84.81 22 ASP B O 1
ATOM 861 N N . LEU B 1 23 ? 11.531 -2.709 -5.688 1 83.69 23 LEU B N 1
ATOM 862 C CA . LEU B 1 23 ? 11.734 -2.162 -4.352 1 83.69 23 LEU B CA 1
ATOM 863 C C . LEU B 1 23 ? 12.328 -0.756 -4.422 1 83.69 23 LEU B C 1
ATOM 865 O O . LEU B 1 23 ? 11.867 0.149 -3.723 1 83.69 23 LEU B O 1
ATOM 869 N N . LYS B 1 24 ? 13.305 -0.615 -5.211 1 85 24 LYS B N 1
ATOM 870 C CA . LYS B 1 24 ? 13.914 0.699 -5.375 1 85 24 LYS B CA 1
ATOM 871 C C . LYS B 1 24 ? 12.898 1.724 -5.871 1 85 24 LYS B C 1
ATOM 873 O O . LYS B 1 24 ? 12.867 2.857 -5.391 1 85 24 LYS B O 1
ATOM 878 N N . ARG B 1 25 ? 12.133 1.306 -6.832 1 86.88 25 ARG B N 1
ATOM 879 C CA . ARG B 1 25 ? 11.102 2.188 -7.367 1 86.88 25 ARG B CA 1
ATOM 880 C C . ARG B 1 25 ? 10.117 2.6 -6.281 1 86.88 25 ARG B C 1
ATOM 882 O O . ARG B 1 25 ? 9.781 3.781 -6.152 1 86.88 25 ARG B O 1
ATOM 889 N N . THR B 1 26 ? 9.711 1.601 -5.535 1 87.88 26 THR B N 1
ATOM 890 C CA . THR B 1 26 ? 8.727 1.856 -4.488 1 87.88 26 THR B CA 1
ATOM 891 C C . THR B 1 26 ? 9.297 2.803 -3.432 1 87.88 26 THR B C 1
ATOM 893 O O . THR B 1 26 ? 8.602 3.717 -2.977 1 87.88 26 THR B O 1
ATOM 896 N N . VAL B 1 27 ? 10.516 2.658 -3.084 1 84 27 VAL B N 1
ATOM 897 C CA . VAL B 1 27 ? 11.164 3.52 -2.1 1 84 27 VAL B CA 1
ATOM 898 C C . VAL B 1 27 ? 11.172 4.961 -2.602 1 84 27 VAL B C 1
ATOM 900 O O . VAL B 1 27 ? 10.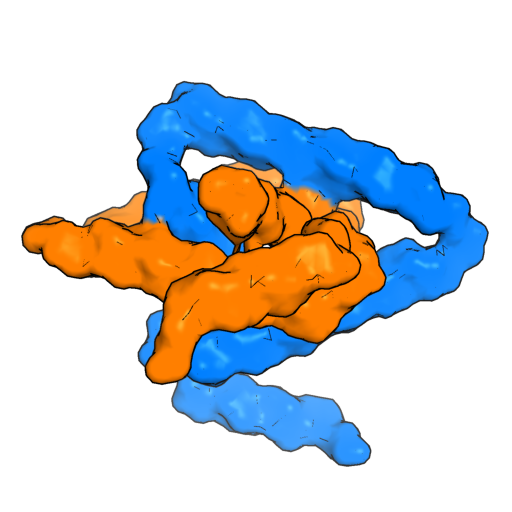914 5.895 -1.837 1 84 27 VAL B O 1
ATOM 903 N N . ASN B 1 28 ? 11.453 5.125 -3.83 1 87.12 28 ASN B N 1
ATOM 904 C CA . ASN B 1 28 ? 11.477 6.469 -4.402 1 87.12 28 ASN B CA 1
ATOM 905 C C . ASN B 1 28 ? 10.094 7.105 -4.391 1 87.12 28 ASN B C 1
ATOM 907 O O . ASN B 1 28 ? 9.953 8.297 -4.094 1 87.12 28 ASN B 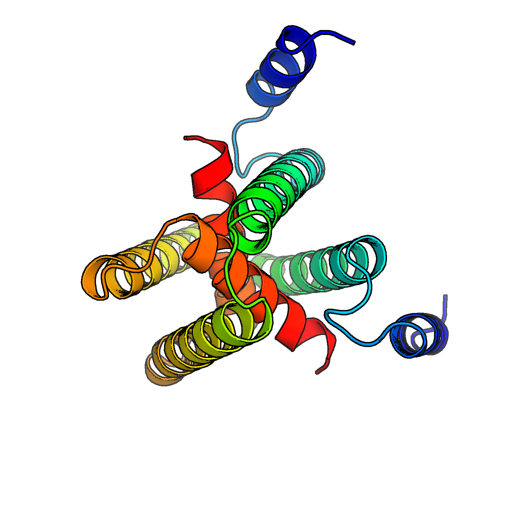O 1
ATOM 911 N N . VAL B 1 29 ? 9.172 6.289 -4.766 1 87.56 29 VAL B N 1
ATOM 912 C CA . VAL B 1 29 ? 7.789 6.758 -4.781 1 87.56 29 VAL B CA 1
ATOM 913 C C . VAL B 1 29 ? 7.379 7.207 -3.381 1 87.56 29 VAL B C 1
ATOM 915 O O . VAL B 1 29 ? 6.844 8.305 -3.207 1 87.56 29 VAL B O 1
ATOM 918 N N . VAL B 1 30 ? 7.668 6.387 -2.391 1 87.56 30 VAL B N 1
ATOM 919 C CA . VAL B 1 30 ? 7.266 6.668 -1.018 1 87.56 30 VAL B CA 1
ATOM 920 C C . VAL B 1 30 ? 8.016 7.895 -0.5 1 87.56 30 VAL B C 1
ATOM 922 O O . VAL B 1 30 ? 7.414 8.781 0.119 1 87.56 30 VAL B O 1
ATOM 925 N N . ARG B 1 31 ? 9.25 8 -0.766 1 84.06 31 ARG B N 1
ATOM 926 C CA . ARG B 1 31 ? 10.039 9.156 -0.342 1 84.06 31 ARG B CA 1
ATOM 927 C C . ARG B 1 31 ? 9.5 10.445 -0.954 1 84.06 31 ARG B C 1
ATOM 929 O O . ARG B 1 31 ? 9.359 11.453 -0.263 1 84.06 31 ARG B O 1
ATOM 936 N N . ALA B 1 32 ? 9.234 10.398 -2.223 1 83.62 32 ALA B N 1
ATOM 937 C CA . ALA B 1 32 ? 8.695 11.562 -2.91 1 83.62 32 ALA B CA 1
ATOM 938 C C . ALA B 1 32 ? 7.32 11.938 -2.363 1 83.62 32 ALA B C 1
ATOM 940 O O . ALA B 1 32 ? 7.035 13.117 -2.133 1 83.62 32 ALA B O 1
ATOM 941 N N . GLY B 1 33 ? 6.492 10.938 -2.223 1 82.69 33 GLY B N 1
ATOM 942 C CA . GLY B 1 33 ? 5.164 11.164 -1.678 1 82.69 33 GLY B CA 1
ATOM 943 C C . GLY B 1 33 ? 5.184 11.812 -0.307 1 82.69 33 GLY B C 1
ATOM 944 O O . GLY B 1 33 ? 4.48 12.797 -0.07 1 82.69 33 GLY B O 1
ATOM 945 N N . PHE B 1 34 ? 6.043 11.305 0.619 1 79.25 34 PHE B N 1
ATOM 946 C CA . PHE B 1 34 ? 6.168 11.852 1.967 1 79.25 34 PHE B CA 1
ATOM 947 C C . PHE B 1 34 ? 6.773 13.25 1.934 1 79.25 34 PHE B C 1
ATOM 949 O O . PHE B 1 34 ? 6.363 14.125 2.699 1 79.25 34 PHE B O 1
ATOM 956 N N . GLY B 1 35 ? 7.754 13.344 1.196 1 78.94 35 GLY B N 1
ATOM 957 C CA . GLY B 1 35 ? 8.367 14.656 1.059 1 78.94 35 GLY B CA 1
ATOM 958 C C . GLY B 1 35 ? 7.379 15.742 0.679 1 78.94 35 GLY B C 1
ATOM 959 O O . GLY B 1 35 ? 7.422 16.844 1.226 1 78.94 35 GLY B O 1
ATOM 960 N N . ASN B 1 36 ? 6.52 15.375 -0.255 1 81.19 36 ASN B N 1
ATOM 961 C CA . ASN B 1 36 ? 5.516 16.312 -0.723 1 81.19 36 ASN B CA 1
ATOM 962 C C . ASN B 1 36 ? 4.406 16.516 0.308 1 81.19 36 ASN B C 1
ATOM 964 O O . ASN B 1 36 ? 3.781 17.578 0.36 1 81.19 36 ASN B O 1
ATOM 968 N N . LEU B 1 37 ? 4.137 15.484 1.082 1 77.44 37 LEU B N 1
ATOM 969 C CA . LEU B 1 37 ? 3.051 15.5 2.057 1 77.44 37 LEU B CA 1
ATOM 970 C C . LEU B 1 37 ? 3.406 16.359 3.26 1 77.44 37 LEU B C 1
ATOM 972 O O . LEU B 1 37 ? 2.557 17.094 3.779 1 77.44 37 LEU B O 1
ATOM 976 N N . VAL B 1 38 ? 4.578 16.234 3.822 1 69.56 38 VAL B N 1
ATOM 977 C CA . VAL B 1 38 ? 5.004 16.922 5.039 1 69.56 38 VAL B CA 1
ATOM 978 C C . VAL B 1 38 ? 5.504 18.312 4.691 1 69.56 38 VAL B C 1
ATOM 980 O O . VAL B 1 38 ? 5.461 19.219 5.527 1 69.56 38 VAL B O 1
ATOM 983 N N . ASP B 1 39 ? 6.27 18.375 3.615 1 63.09 39 ASP B N 1
ATOM 984 C CA . ASP B 1 39 ? 6.738 19.734 3.322 1 63.09 39 ASP B CA 1
ATOM 985 C C . ASP B 1 39 ? 5.59 20.734 3.363 1 63.09 39 ASP B C 1
ATOM 987 O O . ASP B 1 39 ? 5.809 21.938 3.568 1 63.09 39 ASP B O 1
ATOM 991 N N . GLU B 1 40 ? 4.582 20.219 2.934 1 55.22 40 GLU B N 1
ATOM 992 C CA . GLU B 1 40 ? 3.635 21.328 2.939 1 55.22 40 GLU B CA 1
ATOM 993 C C . GLU B 1 40 ? 3.34 21.797 4.363 1 55.22 40 GLU B C 1
ATOM 995 O O . GLU B 1 40 ? 3.465 21.016 5.312 1 55.22 40 GLU B O 1
ATOM 1000 N N . ASP B 1 41 ? 3.305 23.172 4.676 1 51.69 41 ASP B N 1
ATOM 1001 C CA . ASP B 1 41 ? 3.008 24.016 5.824 1 51.69 41 ASP B CA 1
ATOM 1002 C C . ASP B 1 41 ? 2.008 23.344 6.762 1 51.69 41 ASP B C 1
ATOM 1004 O O . ASP B 1 41 ? 1.522 23.953 7.711 1 51.69 41 ASP B O 1
ATOM 1008 N N . GLY B 1 42 ? 1.736 22.172 6.352 1 56.34 42 GLY B N 1
ATOM 1009 C CA . GLY B 1 42 ? 0.561 21.781 7.109 1 56.34 42 GLY B CA 1
ATOM 1010 C C . GLY B 1 42 ? 0.896 20.953 8.344 1 56.34 42 GLY B C 1
ATOM 1011 O O . GLY B 1 42 ? 2.051 20.578 8.547 1 56.34 42 GLY B O 1
ATOM 1012 N N . ASP B 1 43 ? 0.224 21.016 9.352 1 70.31 43 ASP B N 1
ATOM 1013 C CA . ASP B 1 43 ? 0.21 20.281 10.609 1 70.31 43 ASP B CA 1
ATOM 1014 C C . ASP B 1 43 ? 0.348 18.781 10.375 1 70.31 43 ASP B C 1
ATOM 1016 O O . ASP B 1 43 ? -0.602 18.125 9.938 1 70.31 43 ASP B O 1
ATOM 1020 N N . GLN B 1 44 ? 1.678 18.25 10.438 1 73.44 44 GLN B N 1
ATOM 1021 C CA . GLN B 1 44 ? 2.012 16.844 10.25 1 73.44 44 GLN B CA 1
ATOM 1022 C C . GLN B 1 44 ? 1.028 15.938 10.992 1 73.44 44 GLN B C 1
ATOM 1024 O O . GLN B 1 44 ? 0.671 14.867 10.508 1 73.44 44 GLN B O 1
ATOM 1029 N N . SER B 1 45 ? 0.64 16.453 12.039 1 81.62 45 SER B N 1
ATOM 1030 C CA . SER B 1 45 ? -0.273 15.648 12.844 1 81.62 45 SER B CA 1
ATOM 1031 C C . SER B 1 45 ? -1.598 15.43 12.125 1 81.62 45 SER B C 1
ATOM 1033 O O . SER B 1 45 ? -2.154 14.328 12.164 1 81.62 45 SER B O 1
ATOM 1035 N N . GLU B 1 46 ? -2.004 16.484 11.469 1 83.56 46 GLU B N 1
ATOM 1036 C CA . GLU B 1 46 ? -3.27 16.375 10.75 1 83.56 46 GLU B CA 1
ATOM 1037 C C . GLU B 1 46 ? -3.145 15.445 9.547 1 83.56 46 GLU B C 1
ATOM 1039 O O . GLU B 1 46 ? -4.066 14.68 9.258 1 83.56 46 GLU B O 1
ATOM 1044 N N . VAL B 1 47 ? -2.033 15.492 8.938 1 80.38 47 VAL B N 1
ATOM 1045 C CA . VAL B 1 47 ? -1.782 14.648 7.77 1 80.38 47 VAL B CA 1
ATOM 1046 C C . VAL B 1 47 ? -1.774 13.18 8.18 1 80.38 47 VAL B C 1
ATOM 1048 O O . VAL B 1 47 ? -2.402 12.344 7.527 1 80.38 47 VAL B O 1
ATOM 1051 N N . PHE B 1 48 ? -1.146 12.859 9.312 1 82.94 48 PHE B N 1
ATOM 1052 C CA . PHE B 1 48 ? -1.026 11.477 9.758 1 82.94 48 PHE B CA 1
ATOM 1053 C C . PHE B 1 48 ? -2.377 10.938 10.219 1 82.94 48 PHE B C 1
ATOM 1055 O O . PHE B 1 48 ? -2.666 9.75 10.047 1 82.94 48 PHE B O 1
ATOM 1062 N N . GLU 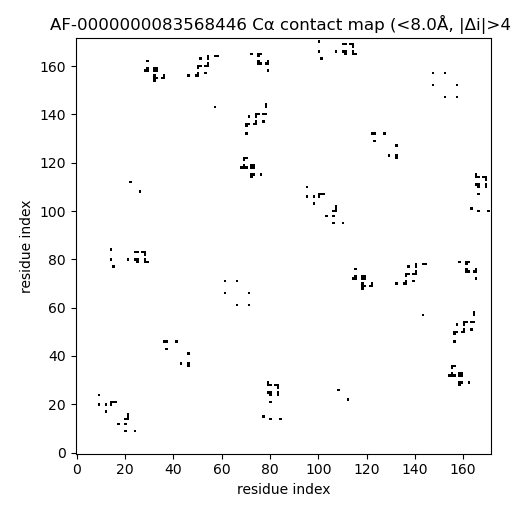B 1 49 ? -3.143 11.883 10.781 1 88.56 49 GLU B N 1
ATOM 1063 C CA . GLU B 1 49 ? -4.492 11.477 11.164 1 88.56 49 GLU B CA 1
ATOM 1064 C C . GLU B 1 49 ? -5.316 11.078 9.945 1 88.56 49 GLU B C 1
ATOM 1066 O O . GLU B 1 49 ? -5.988 10.047 9.953 1 88.56 49 GLU B O 1
ATOM 1071 N N . ARG B 1 50 ? -5.203 11.859 8.891 1 87.38 50 ARG B N 1
ATOM 1072 C CA . ARG B 1 50 ? -5.914 11.547 7.652 1 87.38 50 ARG B CA 1
ATOM 1073 C C . ARG B 1 50 ? -5.398 10.25 7.039 1 87.38 50 ARG B C 1
ATOM 1075 O O . ARG B 1 50 ? -6.191 9.406 6.617 1 87.38 50 ARG B O 1
ATOM 1082 N N . VAL B 1 51 ? -4.141 10.141 7.059 1 89.19 51 VAL B N 1
ATOM 1083 C CA . VAL B 1 51 ? -3.533 8.938 6.496 1 89.19 51 VAL B CA 1
ATOM 1084 C C . VAL B 1 51 ? -4.012 7.707 7.266 1 89.19 51 VAL B C 1
ATOM 1086 O O . VAL B 1 51 ? -4.355 6.688 6.66 1 89.19 51 VAL B O 1
ATOM 1089 N N . ASN B 1 52 ? -4.051 7.801 8.555 1 91.25 52 ASN B N 1
ATOM 1090 C CA . ASN B 1 52 ? -4.52 6.688 9.367 1 91.25 52 ASN B CA 1
ATOM 1091 C C . ASN B 1 52 ? -5.965 6.324 9.047 1 91.25 52 ASN B C 1
ATOM 1093 O O . ASN B 1 52 ? -6.34 5.148 9.086 1 91.25 52 ASN B O 1
ATOM 1097 N N . GLU B 1 53 ? -6.719 7.328 8.828 1 93.06 53 GLU B N 1
ATOM 1098 C CA . GLU B 1 53 ? -8.102 7.09 8.438 1 93.06 53 GLU B CA 1
ATOM 1099 C C . GLU B 1 53 ? -8.18 6.301 7.133 1 93.06 53 GLU B C 1
ATOM 1101 O O . GLU B 1 53 ? -8.953 5.344 7.027 1 93.06 53 GLU B O 1
ATOM 1106 N N . HIS B 1 54 ? -7.383 6.672 6.191 1 91.81 54 HIS B N 1
ATOM 1107 C CA . HIS B 1 54 ? -7.363 5.977 4.91 1 91.81 54 HIS B CA 1
ATOM 1108 C C . HIS B 1 54 ? -6.883 4.539 5.07 1 91.81 54 HIS B C 1
ATOM 1110 O O . HIS B 1 54 ? -7.379 3.635 4.395 1 91.81 54 HIS B O 1
ATOM 1116 N N . VAL B 1 55 ? -5.945 4.352 5.941 1 92.31 55 VAL B N 1
ATOM 1117 C CA . VAL B 1 55 ? -5.453 3.004 6.207 1 92.31 55 VAL B CA 1
ATOM 1118 C C . VAL B 1 55 ? -6.594 2.129 6.727 1 92.31 55 VAL B C 1
ATOM 1120 O O . VAL B 1 55 ? -6.754 0.986 6.293 1 92.31 55 VAL B O 1
ATOM 1123 N N . SER B 1 56 ? -7.316 2.66 7.66 1 93.81 56 SER B N 1
ATOM 1124 C CA . SER B 1 56 ? -8.445 1.935 8.227 1 93.81 56 SER B CA 1
ATOM 1125 C C . SER B 1 56 ? -9.484 1.602 7.164 1 93.81 56 SER B C 1
ATOM 1127 O O . SER B 1 56 ? -10.039 0.499 7.152 1 93.81 56 SER B O 1
ATOM 1129 N N . GLU B 1 57 ? -9.719 2.531 6.309 1 91.31 57 GLU B N 1
ATOM 1130 C CA . GLU B 1 57 ? -10.695 2.342 5.242 1 91.31 57 GLU B CA 1
ATOM 1131 C C . GLU B 1 57 ? -10.25 1.253 4.27 1 91.31 57 GLU B C 1
ATOM 1133 O O . GLU B 1 57 ? -11.055 0.409 3.863 1 91.31 57 GLU B O 1
ATOM 1138 N N . ILE B 1 58 ? -9.016 1.257 3.871 1 92.38 58 ILE B N 1
ATOM 1139 C CA . ILE B 1 58 ? -8.477 0.215 3.004 1 92.38 58 ILE B CA 1
ATOM 1140 C C . ILE B 1 58 ? -8.609 -1.145 3.686 1 92.38 58 ILE B C 1
ATOM 1142 O O . ILE B 1 58 ? -9.008 -2.127 3.055 1 92.38 58 ILE B O 1
ATOM 1146 N N . ASN B 1 59 ? -8.25 -1.186 4.941 1 92.62 59 ASN B N 1
ATOM 1147 C CA . ASN B 1 59 ? -8.367 -2.414 5.719 1 92.62 59 ASN B CA 1
ATOM 1148 C C . ASN B 1 59 ? -9.797 -2.953 5.695 1 92.62 59 ASN B C 1
ATOM 1150 O O . ASN B 1 59 ? -10.016 -4.141 5.438 1 92.62 59 ASN B O 1
ATOM 1154 N N . ASP B 1 60 ? -10.703 -2.059 6.027 1 93.31 60 ASP B N 1
ATOM 1155 C CA . ASP B 1 60 ? -12.109 -2.455 6.07 1 93.31 60 ASP B CA 1
ATOM 1156 C C . ASP B 1 60 ? -12.578 -2.971 4.711 1 93.31 60 ASP B C 1
ATOM 1158 O O . ASP B 1 60 ? -13.281 -3.977 4.633 1 93.31 60 ASP B O 1
ATOM 1162 N N . PHE B 1 61 ? -12.172 -2.262 3.748 1 91.38 61 PHE B N 1
ATOM 1163 C CA . PHE B 1 61 ? -12.57 -2.631 2.393 1 91.38 61 PHE B CA 1
ATOM 1164 C C . PHE B 1 61 ? -12.062 -4.027 2.045 1 91.38 61 PHE B C 1
ATOM 1166 O O . PHE B 1 61 ? -12.836 -4.879 1.607 1 91.38 61 PHE B O 1
ATOM 1173 N N . LEU B 1 62 ? -10.82 -4.379 2.213 1 91.81 62 LEU B N 1
ATOM 1174 C CA . LEU B 1 62 ? -10.219 -5.652 1.834 1 91.81 62 LEU B CA 1
ATOM 1175 C C . LEU B 1 62 ? -10.688 -6.773 2.754 1 91.81 62 LEU B C 1
ATOM 1177 O O . LEU B 1 62 ? -10.852 -7.914 2.314 1 91.81 62 LEU B O 1
ATOM 1181 N N . ASP B 1 63 ? -10.914 -6.434 4.035 1 90.12 63 ASP B N 1
ATOM 1182 C CA . ASP B 1 63 ? -11.445 -7.414 4.98 1 90.12 63 ASP B CA 1
ATOM 1183 C C . ASP B 1 63 ? -12.867 -7.82 4.609 1 90.12 63 ASP B C 1
ATOM 1185 O O . ASP B 1 63 ? -13.234 -8.992 4.719 1 90.12 63 ASP B O 1
ATOM 1189 N N . ASP B 1 64 ? -13.609 -6.859 4.207 1 90.69 64 ASP B N 1
ATOM 1190 C CA . ASP B 1 64 ? -14.992 -7.129 3.832 1 90.69 64 ASP B CA 1
ATOM 1191 C C . ASP B 1 64 ? -15.062 -8.07 2.631 1 90.69 64 ASP B C 1
ATOM 1193 O O . ASP B 1 64 ? -16 -8.852 2.506 1 90.69 64 ASP B O 1
ATOM 1197 N N . GLU B 1 65 ? -14.062 -7.996 1.776 1 90 65 GLU B N 1
ATOM 1198 C CA . GLU B 1 65 ? -14.023 -8.852 0.591 1 90 65 GLU B CA 1
ATOM 1199 C C . GLU B 1 65 ? -13.328 -10.172 0.889 1 90 65 GLU B C 1
ATOM 1201 O O . GLU B 1 65 ? -13.102 -10.984 -0.016 1 90 65 GLU B O 1
ATOM 1206 N N . ASP B 1 66 ? -12.922 -10.422 2.117 1 92.12 66 ASP B N 1
ATOM 1207 C CA . ASP B 1 66 ? -12.289 -11.656 2.572 1 92.12 66 ASP B CA 1
ATOM 1208 C C . ASP B 1 66 ? -11 -11.922 1.804 1 92.12 66 ASP B C 1
ATOM 1210 O O . ASP B 1 66 ? -10.719 -13.062 1.424 1 92.12 66 ASP B O 1
ATOM 1214 N N . VAL B 1 67 ? -10.328 -10.828 1.507 1 91.06 67 VAL B N 1
ATOM 1215 C CA . VAL B 1 67 ? -9.055 -10.969 0.806 1 91.06 67 VAL B CA 1
ATOM 1216 C C . VAL B 1 67 ? -7.992 -11.5 1.765 1 91.06 67 VAL B C 1
ATOM 1218 O O . VAL B 1 67 ? -7.777 -10.938 2.838 1 91.06 67 VAL B O 1
ATOM 1221 N N . PRO B 1 68 ? -7.328 -12.586 1.416 1 91.12 68 PRO B N 1
ATOM 1222 C CA . PRO B 1 68 ? -6.27 -13.109 2.279 1 91.12 68 PRO B CA 1
ATOM 1223 C C . PRO B 1 68 ? -5.141 -12.109 2.508 1 91.12 68 PRO B C 1
ATOM 1225 O O . PRO B 1 68 ? -4.883 -11.258 1.652 1 91.12 68 PRO B O 1
ATOM 1228 N N . ALA B 1 69 ? -4.422 -12.195 3.621 1 90.75 69 ALA B N 1
ATOM 1229 C CA . ALA B 1 69 ? -3.375 -11.266 4.031 1 90.75 69 ALA B CA 1
ATOM 1230 C C . ALA B 1 69 ? -2.291 -11.148 2.963 1 90.75 69 ALA B C 1
ATOM 1232 O O . ALA B 1 69 ? -1.818 -10.055 2.662 1 90.75 69 ALA B O 1
ATOM 1233 N N . GLU B 1 70 ? -1.958 -12.281 2.377 1 89.81 70 GLU B N 1
ATOM 1234 C CA . GLU B 1 70 ? -0.896 -12.297 1.374 1 89.81 70 GLU B CA 1
ATOM 1235 C C . GLU B 1 70 ? -1.301 -11.516 0.128 1 89.81 70 GLU B C 1
ATOM 1237 O O . GLU B 1 70 ? -0.477 -10.82 -0.47 1 89.81 70 GLU B O 1
ATOM 1242 N N . GLU B 1 71 ? -2.527 -11.664 -0.229 1 91.62 71 GLU B N 1
ATOM 1243 C CA . GLU B 1 71 ? -3.023 -10.922 -1.387 1 91.62 71 GLU B CA 1
ATOM 1244 C C . GLU B 1 71 ? -3.17 -9.438 -1.072 1 91.62 71 GLU B C 1
ATOM 1246 O O . GLU B 1 71 ? -2.992 -8.594 -1.951 1 91.62 71 GLU B O 1
ATOM 1251 N N . GLN B 1 72 ? -3.514 -9.086 0.166 1 93.06 72 GLN B N 1
ATOM 1252 C CA . GLN B 1 72 ? -3.576 -7.695 0.595 1 93.06 72 GLN B CA 1
ATOM 1253 C C . GLN B 1 72 ? -2.211 -7.023 0.485 1 93.06 72 GLN B C 1
ATOM 1255 O O . GLN B 1 72 ? -2.102 -5.902 -0.021 1 93.06 72 GLN B O 1
ATOM 1260 N N . ILE B 1 73 ? -1.227 -7.758 0.938 1 91.94 73 ILE B N 1
ATOM 1261 C CA . ILE B 1 73 ? 0.143 -7.258 0.898 1 91.94 73 ILE B CA 1
ATOM 1262 C C . ILE B 1 73 ? 0.563 -7.016 -0.55 1 91.94 73 ILE B C 1
ATOM 1264 O O . ILE B 1 73 ? 1.111 -5.961 -0.877 1 91.94 73 ILE B O 1
ATOM 1268 N N . ALA B 1 74 ? 0.231 -7.973 -1.364 1 90.12 74 ALA B N 1
ATOM 1269 C CA . ALA B 1 74 ? 0.591 -7.859 -2.775 1 90.12 74 ALA B CA 1
ATOM 1270 C C . ALA B 1 74 ? -0.143 -6.695 -3.436 1 90.12 74 ALA B C 1
ATOM 1272 O O . ALA B 1 74 ? 0.455 -5.922 -4.188 1 90.12 74 ALA B O 1
ATOM 1273 N N . ALA B 1 75 ? -1.387 -6.547 -3.191 1 93.12 75 ALA B N 1
ATOM 1274 C CA . ALA B 1 75 ? -2.188 -5.477 -3.779 1 93.12 75 ALA B CA 1
ATOM 1275 C C . ALA B 1 75 ? -1.645 -4.105 -3.385 1 93.12 75 ALA B C 1
ATOM 1277 O O . ALA B 1 75 ? -1.472 -3.23 -4.238 1 93.12 75 ALA B O 1
ATOM 1278 N N . ALA B 1 76 ? -1.36 -3.916 -2.104 1 94.06 76 ALA B N 1
ATOM 1279 C CA . ALA B 1 76 ? -0.821 -2.645 -1.633 1 94.06 76 ALA B CA 1
ATOM 1280 C C . ALA B 1 76 ? 0.531 -2.35 -2.275 1 94.06 76 ALA B C 1
ATOM 1282 O O . ALA B 1 76 ? 0.812 -1.21 -2.652 1 94.06 76 ALA B O 1
ATOM 1283 N N . TRP B 1 77 ? 1.325 -3.391 -2.393 1 92 77 TRP B N 1
ATOM 1284 C CA . TRP B 1 77 ? 2.635 -3.25 -3.02 1 92 77 TRP B CA 1
ATOM 1285 C C . TRP B 1 77 ? 2.5 -2.809 -4.473 1 92 77 TRP B C 1
ATOM 1287 O O . TRP B 1 77 ? 3.143 -1.847 -4.898 1 92 77 TRP B O 1
ATOM 1297 N N . PHE B 1 78 ? 1.704 -3.428 -5.219 1 90.44 78 PHE B N 1
ATOM 1298 C CA . PHE B 1 78 ? 1.526 -3.096 -6.629 1 90.44 78 PHE B CA 1
ATOM 1299 C C . PHE B 1 78 ? 0.824 -1.752 -6.781 1 90.44 78 PHE B C 1
ATOM 1301 O O . PHE B 1 78 ? 1.065 -1.027 -7.75 1 90.44 78 PHE B O 1
ATOM 1308 N N . PHE B 1 79 ? -0.028 -1.442 -5.832 1 93.12 79 PHE B N 1
ATOM 1309 C CA . PHE B 1 79 ? -0.65 -0.124 -5.828 1 93.12 79 PHE B CA 1
ATOM 1310 C C . PHE B 1 79 ? 0.406 0.972 -5.75 1 93.12 79 PHE B C 1
ATOM 1312 O O . PHE B 1 79 ? 0.341 1.958 -6.488 1 93.12 79 PHE B O 1
ATOM 1319 N N . LEU B 1 80 ? 1.434 0.81 -4.875 1 93 80 LEU B N 1
ATOM 1320 C CA . LEU B 1 80 ? 2.523 1.771 -4.746 1 93 80 LEU B CA 1
ATOM 1321 C C . LEU B 1 80 ? 3.344 1.834 -6.031 1 93 80 LEU B C 1
ATOM 1323 O O . LEU B 1 80 ? 3.73 2.918 -6.473 1 93 80 LEU B O 1
ATOM 1327 N N . LEU B 1 81 ? 3.561 0.695 -6.609 1 90.62 81 LEU B N 1
ATOM 1328 C CA . LEU B 1 81 ? 4.391 0.598 -7.805 1 90.62 81 LEU B CA 1
ATOM 1329 C C . LEU B 1 81 ? 3.756 1.345 -8.969 1 90.62 81 LEU B C 1
ATOM 1331 O O . LEU B 1 81 ? 4.453 1.796 -9.883 1 90.62 81 LEU B O 1
ATOM 1335 N N . GLN B 1 82 ? 2.49 1.534 -8.945 1 87.5 82 GLN B N 1
ATOM 1336 C CA . GLN B 1 82 ? 1.802 2.213 -10.039 1 87.5 82 GLN B CA 1
ATOM 1337 C C . GLN B 1 82 ? 2.232 3.674 -10.141 1 87.5 82 GLN B C 1
ATOM 1339 O O . GLN B 1 82 ? 2.168 4.273 -11.219 1 87.5 82 GLN B O 1
ATOM 1344 N N . PHE B 1 83 ? 2.645 4.188 -9.047 1 87.75 83 PHE B N 1
ATOM 1345 C CA . PHE B 1 83 ? 3.064 5.582 -9.031 1 87.75 83 PHE B CA 1
ATOM 1346 C C . PHE B 1 83 ? 4.484 5.727 -9.562 1 87.75 83 PHE B C 1
ATOM 1348 O O . PHE B 1 83 ? 4.945 6.836 -9.828 1 87.75 83 PHE B O 1
ATOM 1355 N N . ALA B 1 84 ? 5.191 4.617 -9.523 1 82.75 84 ALA B N 1
ATOM 1356 C CA . ALA B 1 84 ? 6.551 4.652 -10.055 1 82.75 84 ALA B CA 1
ATOM 1357 C C . ALA B 1 84 ? 6.539 4.707 -11.578 1 82.75 84 ALA B C 1
ATOM 1359 O O . ALA B 1 84 ? 7.551 5.043 -12.203 1 82.75 84 ALA B O 1
ATOM 1360 N N . SER B 1 85 ? 5.453 4.312 -12.188 1 73.5 85 SER B N 1
ATOM 1361 C CA . SER B 1 85 ? 5.32 4.297 -13.641 1 73.5 85 SER B CA 1
ATOM 1362 C C . SER B 1 85 ? 4.766 5.617 -14.156 1 73.5 85 SER B C 1
ATOM 1364 O O . SER B 1 85 ? 4.703 5.84 -15.367 1 73.5 85 SER B O 1
ATOM 1366 N N . GLU B 1 86 ? 4.297 6.414 -13.25 1 58.62 86 GLU B N 1
ATOM 1367 C CA . GLU B 1 86 ? 3.736 7.688 -13.695 1 58.62 86 GLU B CA 1
ATOM 1368 C C . GLU B 1 86 ? 4.828 8.742 -13.867 1 58.62 86 GLU B C 1
ATOM 1370 O O . GLU B 1 86 ? 5.863 8.688 -13.211 1 58.62 86 GLU B O 1
#

Solvent-accessible surface area (backbone atoms only — not comparable to full-atom values): 9463 Å² total; per-residue (Å²): 132,65,76,60,61,62,48,52,64,50,60,72,50,51,83,87,74,38,69,74,60,41,48,54,40,34,51,51,40,48,50,53,23,49,52,61,57,53,64,40,92,56,59,57,65,57,53,50,52,52,28,50,50,48,28,52,49,53,50,50,53,42,54,74,68,66,53,51,69,37,50,49,42,49,16,39,52,53,50,45,41,53,58,53,76,101,135,63,72,61,59,59,49,51,58,52,61,70,48,53,84,87,74,36,69,72,60,42,46,52,40,33,51,50,38,45,51,51,23,49,51,61,56,53,64,40,93,55,60,59,67,56,53,52,51,51,27,51,51,47,29,52,49,52,49,52,54,42,54,72,68,65,54,52,70,38,51,50,42,48,16,39,51,53,47,46,42,55,58,52,75,100

pLDDT: mean 77.21, std 18.6, range [24.77, 94.12]

Sequence (172 aa):
MSADRYASEQEQNPIGTDFESDLKRTVNVVRAGFGNLVDEDGDQSEVFERVNEHVSEINDFLDDEDVPAEEQIAAAWFFLLQFASEMSADRYASEQEQNPIGTDFESDLKRTVNVVRAGFGNLVDEDGDQSEVFERVNEHVSEINDFLDDEDVPAEEQIAAAWFFLLQFASE